Protein AF-A0A971ZMN4-F1 (afdb_monomer_lite)

pLDDT: mean 86.76, std 11.08, range [39.72, 96.75]

Sequence (128 aa):
DANMEIETKFARFAHVVRGGSPTMRDRVTAAKMGVAAVDLLLDGKTDMFMCERHGRIVGTDIMVATYADRKYKATFDPKMAEKFDPSEGDKFSPEVRAEVDGLVAERIAEIDTMLELSENISNYKIVE

Structure (mmCIF, N/CA/C/O backbone):
data_AF-A0A971ZMN4-F1
#
_entry.id   AF-A0A971ZMN4-F1
#
loop_
_atom_site.group_PDB
_atom_site.id
_atom_site.type_symbol
_atom_site.label_atom_id
_atom_site.label_alt_id
_atom_site.label_comp_id
_atom_site.label_asym_id
_atom_site.label_entity_id
_atom_site.label_seq_id
_atom_site.pdbx_PDB_ins_code
_atom_site.Cartn_x
_atom_site.Cartn_y
_atom_site.Cartn_z
_atom_site.occupancy
_atom_site.B_iso_or_equiv
_atom_site.auth_seq_id
_atom_site.auth_comp_id
_atom_site.auth_asym_id
_atom_site.auth_atom_id
_atom_site.pdbx_PDB_model_num
ATOM 1 N N . ASP A 1 1 ? 34.970 1.614 -25.237 1.00 43.41 1 ASP A N 1
ATOM 2 C CA . ASP A 1 1 ? 34.788 0.740 -26.408 1.00 43.41 1 ASP A CA 1
ATOM 3 C C . ASP A 1 1 ? 33.778 1.319 -27.375 1.00 43.41 1 ASP A C 1
ATOM 5 O O . ASP A 1 1 ? 32.646 1.588 -27.000 1.00 43.41 1 ASP A O 1
ATOM 9 N N . ALA A 1 2 ? 34.226 1.585 -28.599 1.00 53.12 2 ALA A N 1
ATOM 10 C CA . ALA A 1 2 ? 33.512 2.334 -29.634 1.00 53.12 2 ALA A CA 1
ATOM 11 C C . ALA A 1 2 ? 32.506 1.489 -30.452 1.00 53.12 2 ALA A C 1
ATOM 13 O O . ALA A 1 2 ? 32.243 1.830 -31.597 1.00 53.12 2 ALA A O 1
ATOM 14 N N . ASN A 1 3 ? 31.951 0.410 -29.880 1.00 56.09 3 ASN A N 1
ATOM 15 C CA . ASN A 1 3 ? 31.106 -0.570 -30.589 1.00 56.09 3 ASN A CA 1
ATOM 16 C C . ASN A 1 3 ? 29.804 -0.946 -29.839 1.00 56.09 3 ASN A C 1
ATOM 18 O O . ASN A 1 3 ? 29.319 -2.065 -29.972 1.00 56.09 3 ASN A O 1
ATOM 22 N N . MET A 1 4 ? 29.213 -0.054 -29.037 1.00 61.41 4 MET A N 1
ATOM 23 C CA . MET A 1 4 ? 27.832 -0.255 -28.564 1.00 61.41 4 MET A CA 1
ATOM 24 C C . MET A 1 4 ? 26.873 0.545 -29.451 1.00 61.41 4 MET A C 1
ATOM 26 O O . MET A 1 4 ? 26.673 1.738 -29.236 1.00 61.41 4 MET A O 1
ATOM 30 N N . GLU A 1 5 ? 26.285 -0.114 -30.454 1.00 72.00 5 GLU A N 1
ATOM 31 C CA . GLU A 1 5 ? 25.227 0.422 -31.332 1.00 72.00 5 GLU A CA 1
ATOM 32 C C . GLU A 1 5 ? 23.881 0.560 -30.584 1.00 72.00 5 GLU A C 1
ATOM 34 O O . GLU A 1 5 ? 22.858 0.009 -30.984 1.00 72.00 5 GLU A O 1
ATOM 39 N N . ILE A 1 6 ? 23.862 1.259 -29.446 1.00 79.25 6 ILE A N 1
ATOM 40 C CA . ILE A 1 6 ? 22.650 1.437 -28.635 1.00 79.25 6 ILE A CA 1
ATOM 41 C C . ILE A 1 6 ? 21.957 2.743 -29.047 1.00 79.25 6 ILE A C 1
ATOM 43 O O . ILE A 1 6 ? 22.401 3.837 -28.700 1.00 79.25 6 ILE A O 1
ATOM 47 N N . G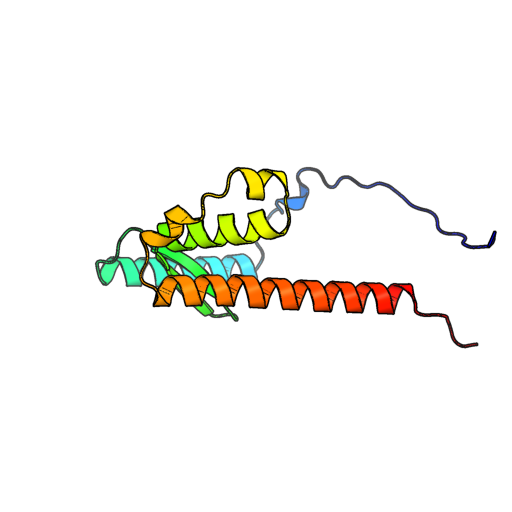LU A 1 7 ? 20.839 2.633 -29.771 1.00 83.25 7 GLU A N 1
ATOM 48 C CA . GLU A 1 7 ? 19.951 3.763 -30.077 1.00 83.25 7 GLU A CA 1
ATOM 49 C C . GLU A 1 7 ? 18.935 3.961 -28.935 1.00 83.25 7 GLU A C 1
ATOM 51 O O . GLU A 1 7 ? 18.193 3.044 -28.581 1.00 83.25 7 GLU A O 1
ATOM 56 N N . THR A 1 8 ? 18.863 5.167 -28.362 1.00 86.50 8 THR A N 1
ATOM 57 C CA . THR A 1 8 ? 17.885 5.509 -27.314 1.00 86.50 8 THR A CA 1
ATOM 58 C C . THR A 1 8 ? 16.805 6.446 -27.854 1.00 86.50 8 THR A C 1
ATOM 60 O O . THR A 1 8 ? 17.091 7.406 -28.568 1.00 86.50 8 THR A O 1
ATOM 63 N N . LYS A 1 9 ? 15.537 6.179 -27.511 1.00 89.25 9 LYS A N 1
ATOM 64 C CA . LYS A 1 9 ? 14.390 7.025 -27.884 1.00 89.25 9 LYS A CA 1
ATOM 65 C C . LYS A 1 9 ? 13.613 7.449 -26.651 1.00 89.25 9 LYS A C 1
ATOM 67 O O . LYS A 1 9 ? 13.331 6.647 -25.766 1.00 89.25 9 LYS A O 1
ATOM 72 N N . PHE A 1 10 ? 13.241 8.723 -26.617 1.00 92.94 10 PHE A N 1
ATOM 73 C CA . PHE A 1 10 ? 12.456 9.295 -25.533 1.00 92.94 10 PHE A CA 1
ATOM 74 C C . PHE A 1 10 ? 10.958 9.163 -25.813 1.00 92.94 10 PHE A C 1
ATOM 76 O O . PHE A 1 10 ? 10.478 9.583 -26.866 1.00 92.94 10 PHE A O 1
ATOM 83 N N . ALA A 1 11 ? 10.206 8.643 -24.844 1.00 92.56 11 ALA A N 1
ATOM 84 C CA . ALA A 1 11 ? 8.752 8.567 -24.898 1.00 92.56 11 ALA A CA 1
ATOM 85 C C . ALA A 1 11 ? 8.134 9.143 -23.617 1.00 92.56 11 ALA A C 1
ATOM 87 O O . ALA A 1 11 ? 8.545 8.809 -22.507 1.00 92.56 11 ALA A O 1
ATOM 88 N N . ARG A 1 12 ? 7.111 9.997 -23.767 1.00 93.81 12 ARG A N 1
ATOM 89 C CA . ARG A 1 12 ? 6.256 10.463 -22.662 1.00 93.81 12 ARG A CA 1
ATOM 90 C C . ARG A 1 12 ? 4.840 9.971 -22.875 1.00 93.81 12 ARG A C 1
ATOM 92 O O . ARG A 1 12 ? 4.153 10.432 -23.778 1.00 93.81 12 ARG A O 1
ATOM 99 N N . PHE A 1 13 ? 4.391 9.092 -21.991 1.00 91.38 13 PHE A N 1
ATOM 100 C CA . PHE A 1 13 ? 3.070 8.473 -22.077 1.00 91.38 13 PHE A CA 1
ATOM 101 C C . PHE A 1 13 ? 1.905 9.419 -21.723 1.00 91.38 13 PHE A C 1
ATOM 103 O O . PHE A 1 13 ? 0.752 9.124 -22.029 1.00 91.38 13 PHE A O 1
ATOM 110 N N . ALA A 1 14 ? 2.183 10.590 -21.140 1.00 93.62 14 ALA A N 1
ATOM 111 C CA . ALA A 1 14 ? 1.167 11.578 -20.769 1.00 93.62 14 ALA A CA 1
ATOM 112 C C . ALA A 1 14 ? 0.010 10.935 -19.970 1.00 93.62 14 ALA A C 1
ATOM 114 O O . ALA A 1 14 ? 0.258 10.243 -18.988 1.00 93.62 14 ALA A O 1
ATOM 115 N N . HIS A 1 15 ? -1.246 11.158 -20.367 1.00 94.56 15 HIS A N 1
ATOM 116 C CA . HIS A 1 15 ? -2.428 10.715 -19.621 1.00 94.56 15 HIS A CA 1
ATOM 117 C C . HIS A 1 15 ? -2.770 9.229 -19.763 1.00 94.56 15 HIS A C 1
ATOM 119 O O . HIS A 1 15 ? -3.545 8.726 -18.952 1.00 94.56 15 HIS A O 1
ATOM 125 N N . VAL A 1 16 ? -2.193 8.515 -20.737 1.00 93.81 16 VAL A N 1
ATOM 126 C CA . VAL A 1 16 ? -2.525 7.096 -20.967 1.00 93.81 16 VAL A CA 1
ATOM 127 C C . VAL A 1 16 ? -2.139 6.210 -19.774 1.00 93.81 16 VAL A C 1
ATOM 129 O O . VAL A 1 16 ? -2.740 5.162 -19.570 1.00 93.81 16 VAL A O 1
ATOM 132 N N . VAL A 1 17 ? -1.207 6.667 -18.926 1.00 93.19 17 VAL A N 1
ATOM 133 C CA . VAL A 1 17 ? -0.782 5.975 -17.694 1.00 93.19 17 VAL A CA 1
ATOM 134 C C . VAL A 1 17 ? -1.885 5.863 -16.641 1.00 93.19 17 VAL A C 1
ATOM 136 O O . VAL A 1 17 ? -1.788 5.023 -15.756 1.00 93.19 17 VAL A O 1
ATOM 139 N N . ARG A 1 18 ? -2.942 6.686 -16.727 1.00 93.00 18 ARG A N 1
ATOM 140 C CA . ARG A 1 18 ? -4.130 6.549 -15.866 1.00 93.00 18 ARG A CA 1
ATOM 141 C C . ARG A 1 18 ? -4.984 5.338 -16.250 1.00 93.00 18 ARG A C 1
ATOM 143 O O . ARG A 1 18 ? -5.858 4.947 -15.485 1.00 93.00 18 ARG A O 1
ATOM 150 N N . GLY A 1 19 ? -4.737 4.767 -17.428 1.00 91.75 19 GLY A N 1
ATOM 151 C CA . GLY A 1 19 ? -5.559 3.727 -18.019 1.00 91.75 19 GLY A CA 1
ATOM 152 C C . GLY A 1 19 ? -6.841 4.269 -18.650 1.00 91.75 19 GLY A C 1
ATOM 153 O O . GLY A 1 19 ? -7.093 5.474 -18.704 1.00 91.75 19 GLY A O 1
ATOM 154 N N . GLY A 1 20 ? -7.638 3.339 -19.171 1.00 92.81 20 GLY A N 1
ATOM 155 C CA . GLY A 1 20 ? -8.989 3.584 -19.666 1.00 92.81 20 GLY A CA 1
ATOM 156 C C . GLY A 1 20 ? -9.996 2.861 -18.780 1.00 92.81 20 GLY A C 1
ATOM 157 O O . GLY A 1 20 ? -10.284 3.285 -17.666 1.00 92.81 20 GLY A O 1
ATOM 158 N N . SER A 1 21 ? -10.525 1.738 -19.264 1.00 95.00 21 SER A N 1
ATOM 159 C CA . SER A 1 21 ? -11.370 0.875 -18.437 1.00 95.00 21 SER A CA 1
ATOM 160 C C . SER A 1 21 ? -10.534 0.071 -17.432 1.00 95.00 21 SER A C 1
ATOM 162 O O . SER A 1 21 ? -9.513 -0.494 -17.826 1.00 95.00 21 SER A O 1
ATOM 164 N N . PRO A 1 22 ? -10.978 -0.042 -16.166 1.00 95.88 22 PRO A N 1
ATOM 165 C CA . PRO A 1 22 ? -10.271 -0.816 -15.153 1.00 95.88 22 PRO A CA 1
ATOM 166 C C . PRO A 1 22 ? -10.221 -2.295 -15.533 1.00 95.88 22 PRO A C 1
ATOM 168 O O . PRO A 1 22 ? -11.204 -2.853 -16.053 1.00 95.88 22 PRO A O 1
ATOM 171 N N . THR A 1 23 ? -9.087 -2.925 -15.236 1.00 96.19 23 THR A N 1
ATOM 172 C CA . THR A 1 23 ? -8.845 -4.346 -15.493 1.00 96.19 23 THR A CA 1
ATOM 173 C C . THR A 1 23 ? -9.699 -5.229 -14.578 1.00 96.19 23 THR A C 1
ATOM 175 O O . THR A 1 23 ? -10.312 -4.761 -13.617 1.00 96.19 23 THR A O 1
ATOM 178 N N . MET A 1 24 ? -9.749 -6.540 -14.850 1.00 96.62 24 MET A N 1
ATOM 179 C CA . MET A 1 24 ? -10.417 -7.490 -13.949 1.00 96.62 24 MET A CA 1
ATOM 180 C C . MET A 1 24 ? -9.814 -7.438 -12.538 1.00 96.62 24 MET A C 1
ATOM 182 O O . MET A 1 24 ? -10.561 -7.455 -11.563 1.00 96.62 24 MET A O 1
ATOM 186 N N . ARG A 1 25 ? -8.481 -7.332 -12.428 1.00 94.44 25 ARG A N 1
ATOM 187 C CA . ARG A 1 25 ? -7.787 -7.247 -11.137 1.00 94.44 25 ARG A CA 1
ATOM 188 C C . ARG A 1 25 ? -8.254 -6.025 -10.355 1.00 94.44 25 ARG A C 1
ATOM 190 O O . ARG A 1 25 ? -8.679 -6.187 -9.219 1.00 94.44 25 ARG A O 1
ATOM 197 N N . ASP A 1 26 ? -8.271 -4.853 -10.987 1.00 94.75 26 ASP A N 1
ATOM 198 C CA . ASP A 1 26 ? -8.697 -3.607 -10.335 1.00 94.75 26 ASP A CA 1
ATOM 199 C C . ASP A 1 26 ? -10.125 -3.726 -9.794 1.00 94.75 26 ASP A C 1
ATOM 201 O O . ASP A 1 26 ? -10.401 -3.360 -8.655 1.00 94.75 26 ASP A O 1
ATOM 205 N N . ARG A 1 27 ? -11.033 -4.312 -10.586 1.00 96.75 27 ARG A N 1
ATOM 206 C CA . ARG A 1 27 ? -12.434 -4.520 -10.187 1.00 96.75 27 ARG A CA 1
ATOM 207 C C . ARG A 1 27 ? -12.563 -5.477 -9.004 1.00 96.75 27 ARG A C 1
ATOM 209 O O . ARG A 1 27 ? -13.299 -5.188 -8.064 1.00 96.75 27 ARG A O 1
ATOM 216 N N . VAL A 1 28 ? -11.869 -6.614 -9.052 1.00 95.69 28 VAL A N 1
ATOM 217 C CA . VAL A 1 28 ? -11.923 -7.631 -7.991 1.00 95.69 28 VAL A CA 1
ATOM 218 C C . VAL A 1 28 ? -11.307 -7.097 -6.701 1.00 95.69 28 VAL A C 1
ATOM 220 O O . VAL A 1 28 ? -11.902 -7.261 -5.637 1.00 95.69 28 VAL A O 1
ATOM 223 N N . THR A 1 29 ? -10.151 -6.439 -6.778 1.00 95.12 29 THR A N 1
ATOM 224 C CA . THR A 1 29 ? -9.491 -5.846 -5.611 1.00 95.12 29 THR A CA 1
ATOM 225 C C . THR A 1 29 ? -10.345 -4.733 -5.010 1.00 95.12 29 THR A C 1
ATOM 227 O O . THR A 1 29 ? -10.574 -4.749 -3.804 1.00 95.12 29 THR A O 1
ATOM 230 N N . ALA A 1 30 ? -10.918 -3.842 -5.827 1.00 96.06 30 ALA A N 1
ATOM 231 C CA . ALA A 1 30 ? -11.810 -2.787 -5.343 1.00 96.06 30 ALA A CA 1
ATOM 232 C C . ALA A 1 30 ? -13.043 -3.351 -4.618 1.00 96.06 30 ALA A C 1
ATOM 234 O O . ALA A 1 30 ? -13.392 -2.876 -3.539 1.00 96.06 30 ALA A O 1
ATOM 235 N N . ALA A 1 31 ? -13.670 -4.399 -5.163 1.00 96.44 31 ALA A N 1
ATOM 236 C CA . ALA A 1 31 ? -14.800 -5.058 -4.512 1.00 96.44 31 ALA A CA 1
ATOM 237 C C . ALA A 1 31 ? -14.403 -5.680 -3.162 1.00 96.44 31 ALA A C 1
ATOM 239 O O . ALA A 1 31 ? -15.096 -5.478 -2.168 1.00 96.44 31 ALA A O 1
ATOM 240 N N . LYS A 1 32 ? -13.264 -6.385 -3.100 1.00 96.25 32 LYS A N 1
ATOM 241 C CA . LYS A 1 32 ? -12.748 -6.973 -1.852 1.00 96.25 32 LYS A CA 1
ATOM 242 C C . LYS A 1 32 ? -12.416 -5.912 -0.800 1.00 96.25 32 LYS A C 1
ATOM 244 O O . LYS A 1 32 ? -12.760 -6.092 0.363 1.00 96.25 32 LYS A O 1
ATOM 249 N N . MET A 1 33 ? -11.774 -4.813 -1.202 1.00 96.75 33 MET A N 1
ATOM 250 C CA . MET A 1 33 ? -11.476 -3.687 -0.311 1.00 96.75 33 MET A CA 1
ATOM 251 C C . MET A 1 33 ? -12.755 -3.030 0.211 1.00 96.75 33 MET A C 1
ATOM 253 O O . MET A 1 33 ? -12.824 -2.711 1.392 1.00 96.75 33 MET A O 1
ATOM 257 N N . GLY A 1 34 ? -13.777 -2.883 -0.639 1.00 96.12 34 GLY A N 1
ATOM 258 C CA . GLY A 1 34 ? -15.078 -2.343 -0.244 1.00 96.12 34 GLY A CA 1
ATOM 259 C C . GLY A 1 34 ? -15.793 -3.209 0.792 1.00 96.12 34 GLY A C 1
ATOM 260 O O . GLY A 1 34 ? -16.263 -2.680 1.794 1.00 96.12 34 GLY A O 1
ATOM 261 N N . VAL A 1 35 ? -15.827 -4.532 0.592 1.00 96.31 35 VAL A N 1
ATOM 262 C CA . VAL A 1 35 ? -16.412 -5.471 1.569 1.00 96.31 35 VAL A CA 1
ATOM 263 C C . VAL A 1 35 ? -15.678 -5.382 2.907 1.00 96.31 35 VAL A C 1
ATOM 265 O O . VAL A 1 35 ? -16.308 -5.128 3.926 1.00 96.31 35 VAL A O 1
ATOM 268 N N . ALA A 1 36 ? -14.346 -5.478 2.893 1.00 95.56 36 ALA A N 1
ATOM 269 C CA . ALA A 1 36 ? -13.549 -5.413 4.115 1.00 95.56 36 ALA A CA 1
ATOM 270 C C . ALA A 1 36 ? -13.700 -4.071 4.858 1.00 95.56 36 ALA A C 1
ATOM 272 O O . ALA A 1 36 ? -13.692 -4.041 6.085 1.00 95.56 36 ALA A O 1
ATOM 273 N N . ALA A 1 37 ? -13.866 -2.959 4.136 1.00 95.94 37 ALA A N 1
ATOM 274 C CA . ALA A 1 37 ? -14.130 -1.661 4.750 1.00 95.94 37 ALA A CA 1
ATOM 275 C C . ALA A 1 37 ? -15.498 -1.620 5.450 1.00 95.94 37 ALA A C 1
ATOM 277 O O . ALA A 1 37 ? -15.602 -1.094 6.555 1.00 95.94 37 ALA A O 1
ATOM 278 N N . VAL A 1 38 ? -16.539 -2.190 4.832 1.00 96.19 38 VAL A N 1
ATOM 279 C CA . VAL A 1 38 ? -17.874 -2.279 5.445 1.00 96.19 38 VAL A CA 1
ATOM 280 C C . VAL A 1 38 ? -17.845 -3.167 6.686 1.00 96.19 38 VAL A C 1
ATOM 282 O O . VAL A 1 38 ? -18.412 -2.777 7.702 1.00 96.19 38 VAL A O 1
ATOM 285 N N . ASP A 1 39 ? -17.146 -4.302 6.641 1.00 95.50 39 ASP A N 1
ATOM 286 C CA . ASP A 1 39 ? -16.994 -5.187 7.802 1.00 95.50 39 ASP A CA 1
ATOM 287 C C . ASP A 1 39 ? -16.346 -4.447 8.988 1.00 95.50 39 ASP A C 1
ATOM 289 O O . ASP A 1 39 ? -16.854 -4.495 10.106 1.00 95.50 39 ASP A O 1
ATOM 293 N N . LEU A 1 40 ? -15.286 -3.666 8.744 1.00 95.06 40 LEU A N 1
ATOM 294 C CA . LEU A 1 40 ? -14.640 -2.856 9.788 1.00 95.06 40 LEU A CA 1
ATOM 295 C C . LEU A 1 40 ? -15.559 -1.760 10.348 1.00 95.06 40 LEU A C 1
ATOM 297 O O . LEU A 1 40 ? -15.519 -1.485 11.548 1.00 95.06 40 LEU A O 1
ATOM 301 N N . LEU A 1 41 ? -16.393 -1.151 9.502 1.00 95.06 41 LEU A N 1
ATOM 302 C CA . LEU A 1 41 ? -17.383 -0.167 9.945 1.00 95.06 41 LEU A CA 1
ATOM 303 C C . LEU A 1 41 ? -18.468 -0.809 10.819 1.00 95.06 41 LEU A C 1
ATOM 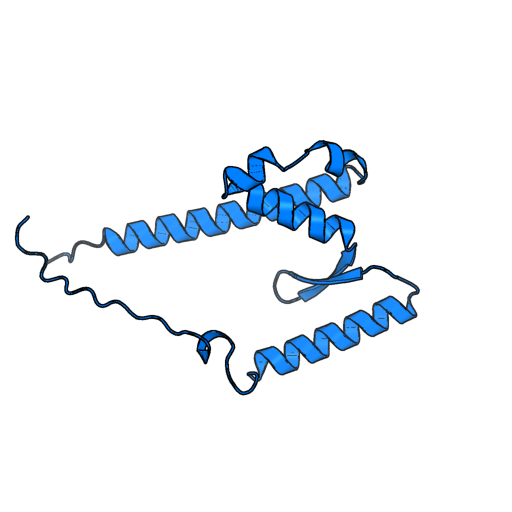305 O O . LEU A 1 41 ? -18.885 -0.205 11.806 1.00 95.06 41 LEU A O 1
ATOM 309 N N . LEU A 1 42 ? -18.910 -2.027 10.488 1.00 96.25 42 LEU A N 1
ATOM 310 C CA . LEU A 1 42 ? -19.868 -2.790 11.297 1.00 96.25 42 LEU A CA 1
ATOM 311 C C . LEU A 1 42 ? -19.280 -3.196 12.654 1.00 96.25 42 LEU A C 1
ATOM 313 O O . LEU A 1 42 ? -19.993 -3.169 13.655 1.00 96.25 42 LEU A O 1
ATOM 317 N N . ASP A 1 43 ? -17.977 -3.476 12.703 1.00 95.25 43 ASP A N 1
ATOM 318 C CA . ASP A 1 43 ? -17.220 -3.695 13.942 1.00 95.25 43 ASP A CA 1
ATOM 319 C C . ASP A 1 43 ? -17.024 -2.407 14.774 1.00 95.25 43 ASP A C 1
ATOM 321 O O . ASP A 1 43 ? -16.428 -2.445 15.853 1.00 95.25 43 ASP A O 1
ATOM 325 N N . GLY A 1 44 ? -17.497 -1.254 14.288 1.00 95.06 44 GLY A N 1
ATOM 326 C CA . GLY A 1 44 ? -17.391 0.039 14.965 1.00 95.06 44 GLY A CA 1
ATOM 327 C C . GLY A 1 44 ? -16.013 0.695 14.864 1.00 95.06 44 GLY A C 1
ATOM 328 O O . GLY A 1 44 ? -15.738 1.645 15.596 1.00 95.06 44 GLY A O 1
ATOM 329 N N . LYS A 1 45 ? -15.137 0.209 13.977 1.00 93.56 45 LYS A N 1
ATOM 330 C CA . LYS A 1 45 ? -13.812 0.798 13.754 1.00 93.56 45 LYS A CA 1
ATOM 331 C C . LYS A 1 45 ? -13.922 1.963 12.774 1.00 93.56 45 LYS A C 1
ATOM 333 O O . LYS A 1 45 ? -14.444 1.811 11.670 1.00 93.56 45 LYS A O 1
ATOM 338 N N . THR A 1 46 ? -13.399 3.119 13.164 1.00 91.19 46 THR A N 1
ATOM 339 C CA . THR A 1 46 ? -13.295 4.319 12.319 1.00 91.19 46 THR A CA 1
ATOM 340 C C . THR A 1 46 ? -11.835 4.611 11.987 1.00 91.19 46 THR A C 1
ATOM 342 O O . THR A 1 46 ? -10.938 3.986 12.544 1.00 91.19 46 THR A O 1
ATOM 345 N N . ASP A 1 47 ? -11.597 5.527 11.044 1.00 92.75 47 ASP A N 1
ATOM 346 C CA . ASP A 1 47 ? -10.249 6.015 10.697 1.00 92.75 47 ASP A CA 1
ATOM 347 C C . ASP A 1 47 ? -9.284 4.923 10.194 1.00 92.75 47 ASP A C 1
ATOM 349 O O . ASP A 1 47 ? -8.062 5.001 10.338 1.00 92.75 47 ASP A O 1
ATOM 353 N N . MET A 1 48 ? -9.852 3.907 9.539 1.00 93.75 48 MET A N 1
ATOM 354 C CA . MET A 1 48 ? -9.119 2.779 8.973 1.00 93.75 48 MET A CA 1
ATOM 355 C C . MET A 1 48 ? -8.711 3.039 7.516 1.00 93.75 48 MET A C 1
ATOM 357 O O . MET A 1 48 ? -9.524 3.407 6.668 1.00 93.75 48 MET A O 1
ATOM 361 N N . PHE A 1 49 ? -7.446 2.776 7.207 1.00 94.19 49 PHE A N 1
ATOM 362 C CA . PHE A 1 49 ? -6.869 2.733 5.872 1.00 94.19 49 PHE A CA 1
ATOM 363 C C . PHE A 1 49 ? -6.806 1.287 5.362 1.00 94.19 49 PHE A C 1
ATOM 365 O O . PHE A 1 49 ? -6.237 0.408 6.011 1.00 94.19 49 PHE A O 1
ATOM 372 N N . MET A 1 50 ? -7.377 1.035 4.182 1.00 95.38 50 MET A N 1
ATOM 373 C CA . MET A 1 50 ? -7.358 -0.287 3.552 1.00 95.38 50 MET A CA 1
ATOM 374 C C . MET A 1 50 ? -6.114 -0.463 2.683 1.00 95.38 50 MET A C 1
ATOM 376 O O . MET A 1 50 ? -5.849 0.337 1.789 1.00 95.38 50 MET A O 1
ATOM 380 N N . CYS A 1 51 ? -5.398 -1.562 2.890 1.00 93.25 51 CYS A N 1
ATOM 381 C CA . CYS A 1 51 ? -4.171 -1.899 2.174 1.00 93.25 51 CYS A CA 1
ATOM 382 C C . CYS A 1 51 ? -4.155 -3.376 1.764 1.00 93.25 51 CYS A C 1
ATOM 384 O O . CYS A 1 51 ? -4.892 -4.198 2.304 1.00 93.25 51 CYS A O 1
ATOM 386 N N . GLU A 1 52 ? -3.299 -3.718 0.804 1.00 92.69 52 GLU A N 1
ATOM 387 C CA . GLU A 1 52 ? -3.014 -5.101 0.418 1.00 92.69 52 GLU A CA 1
ATOM 388 C C . GLU A 1 52 ? -1.597 -5.470 0.878 1.00 92.69 52 GLU A C 1
ATOM 390 O O . GLU A 1 52 ? -0.635 -4.792 0.524 1.00 92.69 52 GLU A O 1
ATOM 395 N N . ARG A 1 53 ? -1.460 -6.535 1.676 1.00 90.12 53 ARG A N 1
ATOM 396 C CA . ARG A 1 53 ? -0.173 -7.076 2.147 1.00 90.12 53 ARG A CA 1
ATOM 397 C C . ARG A 1 53 ? -0.106 -8.568 1.844 1.00 90.12 53 ARG A C 1
ATOM 399 O O . ARG A 1 53 ? -0.964 -9.330 2.290 1.00 90.12 53 ARG A O 1
ATOM 406 N N . HIS A 1 54 ? 0.893 -8.988 1.069 1.00 89.81 54 HIS A N 1
ATOM 407 C CA . HIS A 1 54 ? 1.062 -10.376 0.606 1.00 89.81 54 HIS A CA 1
ATOM 408 C C . HIS A 1 54 ? -0.226 -10.985 0.014 1.00 89.81 54 HIS A C 1
ATOM 410 O O . HIS A 1 54 ? -0.627 -12.094 0.369 1.00 89.81 54 HIS A O 1
ATOM 416 N N . GLY A 1 55 ? -0.932 -10.230 -0.836 1.00 89.75 55 GLY A N 1
ATOM 417 C CA . GLY A 1 55 ? -2.175 -10.681 -1.475 1.00 89.75 55 GLY A CA 1
ATOM 418 C C . GLY A 1 55 ? -3.412 -10.697 -0.568 1.00 89.75 55 GLY A C 1
ATOM 419 O O . GLY A 1 55 ? -4.469 -11.181 -0.979 1.00 89.75 55 GLY A O 1
ATOM 420 N N . ARG A 1 56 ? -3.306 -10.196 0.670 1.00 93.00 56 ARG A N 1
ATOM 421 C CA . ARG A 1 56 ? -4.415 -10.112 1.629 1.00 93.00 56 ARG A CA 1
ATOM 422 C C . ARG A 1 56 ? -4.810 -8.665 1.871 1.00 93.00 56 ARG A C 1
ATOM 424 O O . ARG A 1 56 ? -3.953 -7.816 2.092 1.00 93.00 56 ARG A O 1
ATOM 431 N N . ILE A 1 57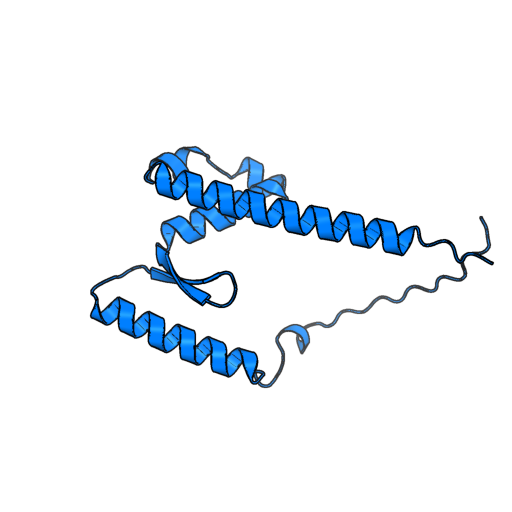 ? -6.115 -8.407 1.871 1.00 94.75 57 ILE A N 1
ATOM 432 C CA . ILE A 1 57 ? -6.665 -7.102 2.232 1.00 94.75 57 ILE A CA 1
ATOM 433 C C . ILE A 1 57 ? -6.641 -6.965 3.753 1.00 94.75 57 ILE A C 1
ATOM 435 O O . ILE A 1 57 ? -7.147 -7.832 4.462 1.00 94.75 57 ILE A O 1
ATOM 439 N N . VAL A 1 58 ? -6.043 -5.884 4.240 1.00 93.25 58 VAL A N 1
ATOM 440 C CA . VAL A 1 58 ? -5.866 -5.582 5.661 1.00 93.25 58 VAL A CA 1
ATOM 441 C C . VAL A 1 58 ? -6.246 -4.129 5.932 1.00 93.25 58 VAL A C 1
ATOM 443 O O . VAL A 1 58 ? -5.941 -3.243 5.133 1.00 93.25 58 VAL A O 1
ATOM 446 N N . GLY A 1 59 ? -6.920 -3.885 7.052 1.00 93.31 59 GLY A N 1
ATOM 447 C CA . GLY A 1 59 ? -7.175 -2.537 7.556 1.00 93.31 59 GLY A CA 1
ATOM 448 C C . GLY A 1 59 ? -6.118 -2.150 8.584 1.00 93.31 59 GLY A C 1
ATOM 449 O O . GLY A 1 59 ? -5.845 -2.930 9.493 1.00 93.31 59 GLY A O 1
ATOM 450 N N . THR A 1 60 ? -5.546 -0.959 8.453 1.00 92.56 60 THR A N 1
ATOM 451 C CA . THR A 1 60 ? -4.637 -0.357 9.439 1.00 92.56 60 THR A CA 1
ATOM 452 C C . THR A 1 60 ? -5.141 1.021 9.848 1.00 92.56 60 THR A C 1
ATOM 454 O O . THR A 1 60 ? -5.961 1.602 9.148 1.00 92.56 60 THR A O 1
ATOM 457 N N . ASP A 1 61 ? -4.668 1.557 10.964 1.00 92.88 61 ASP A N 1
ATOM 458 C CA . ASP A 1 61 ? -4.983 2.929 11.361 1.00 92.88 61 ASP A CA 1
ATOM 459 C C . ASP A 1 61 ? -4.358 3.934 10.371 1.00 92.88 61 ASP A C 1
ATOM 461 O O . ASP A 1 61 ? -3.204 3.792 9.946 1.00 92.88 61 ASP A O 1
ATOM 465 N N . ILE A 1 62 ? -5.121 4.958 9.978 1.00 93.12 62 ILE A N 1
ATOM 466 C CA . ILE A 1 62 ? -4.682 5.957 8.995 1.00 93.12 62 ILE A CA 1
ATOM 467 C C . ILE A 1 62 ? -3.420 6.720 9.426 1.00 93.12 62 ILE A C 1
ATOM 469 O O . ILE A 1 62 ? -2.581 7.062 8.584 1.00 93.12 62 ILE A O 1
ATOM 473 N N . MET A 1 63 ? -3.239 6.964 10.724 1.00 91.75 63 MET A N 1
ATOM 474 C CA . MET A 1 63 ? -2.068 7.654 11.261 1.00 91.75 63 MET A CA 1
ATOM 475 C C . MET A 1 63 ? -0.828 6.772 11.149 1.00 91.75 63 MET A C 1
ATOM 477 O O . MET A 1 63 ? 0.240 7.263 10.773 1.00 91.75 63 MET A O 1
ATOM 481 N N . VAL A 1 64 ? -0.979 5.467 11.394 1.00 90.94 64 VAL A N 1
ATOM 482 C CA . VAL A 1 64 ? 0.093 4.476 11.221 1.00 90.94 64 VAL A CA 1
ATOM 483 C C . VAL A 1 64 ? 0.496 4.372 9.750 1.00 90.94 64 VAL A C 1
ATOM 485 O O . VAL A 1 64 ? 1.683 4.456 9.436 1.00 90.94 64 VAL A O 1
ATOM 488 N N . ALA A 1 65 ? -0.475 4.273 8.835 1.00 92.00 65 ALA A N 1
ATOM 489 C CA . ALA A 1 65 ? -0.210 4.235 7.393 1.00 92.00 65 ALA A CA 1
ATOM 490 C C . ALA A 1 65 ? 0.547 5.482 6.912 1.00 92.00 65 ALA A C 1
ATOM 492 O O . ALA A 1 65 ? 1.518 5.388 6.159 1.00 92.00 65 ALA A O 1
ATOM 493 N N . THR A 1 66 ? 0.132 6.656 7.387 1.00 91.19 66 THR A N 1
ATOM 494 C CA . THR A 1 66 ? 0.756 7.932 7.025 1.00 91.19 66 THR A CA 1
ATOM 495 C C . THR A 1 66 ? 2.184 8.036 7.566 1.00 91.19 66 THR A C 1
ATOM 497 O O . THR A 1 66 ? 3.081 8.523 6.876 1.00 91.19 66 THR A O 1
ATOM 500 N N . TYR A 1 67 ? 2.422 7.571 8.795 1.00 90.75 67 TYR A N 1
ATOM 501 C CA . TYR A 1 67 ? 3.763 7.521 9.375 1.00 90.75 67 TYR A CA 1
ATOM 502 C C . TYR A 1 67 ? 4.687 6.573 8.596 1.00 90.75 67 TYR A C 1
ATOM 504 O O . TYR A 1 67 ? 5.809 6.958 8.260 1.00 90.75 67 TYR A O 1
ATOM 512 N N . ALA A 1 68 ? 4.198 5.382 8.238 1.00 90.12 68 ALA A N 1
ATOM 513 C CA . ALA A 1 68 ? 4.944 4.409 7.444 1.00 90.12 68 ALA A CA 1
ATOM 514 C C . ALA A 1 68 ? 5.337 4.956 6.060 1.00 90.12 68 ALA A C 1
ATOM 516 O O . ALA A 1 68 ? 6.495 4.836 5.662 1.00 90.12 68 ALA A O 1
ATOM 517 N N . ASP A 1 69 ? 4.412 5.620 5.356 1.00 90.38 69 ASP A N 1
ATOM 518 C CA . ASP A 1 69 ? 4.677 6.248 4.052 1.00 90.38 69 ASP A CA 1
ATOM 519 C C . ASP A 1 69 ? 5.765 7.330 4.138 1.00 90.38 69 ASP A C 1
ATOM 521 O O . ASP A 1 69 ? 6.688 7.361 3.319 1.00 90.38 69 ASP A O 1
ATOM 525 N N . ARG A 1 70 ? 5.706 8.193 5.162 1.00 89.50 70 ARG A N 1
ATOM 526 C CA . ARG A 1 70 ? 6.731 9.224 5.379 1.00 89.50 70 ARG A CA 1
ATOM 527 C C . ARG A 1 70 ? 8.092 8.622 5.706 1.00 89.50 70 ARG A C 1
ATOM 529 O O . ARG A 1 70 ? 9.087 9.060 5.130 1.00 89.50 70 ARG A O 1
ATOM 536 N N . LYS A 1 71 ? 8.135 7.617 6.586 1.00 89.06 71 LYS A N 1
ATOM 537 C CA . LYS A 1 71 ? 9.377 6.927 6.951 1.00 89.06 71 LYS A CA 1
ATOM 538 C C . LYS A 1 71 ? 10.019 6.262 5.734 1.00 89.06 71 LYS A C 1
ATOM 540 O O . LYS A 1 71 ? 11.209 6.445 5.509 1.00 89.06 71 LYS A O 1
ATOM 545 N N . TYR A 1 72 ? 9.223 5.564 4.923 1.00 89.44 72 TYR A N 1
ATOM 546 C CA . TYR A 1 72 ? 9.679 4.949 3.678 1.00 89.44 72 TYR A CA 1
ATOM 547 C C . TYR A 1 72 ? 10.252 5.989 2.703 1.00 89.44 72 TYR A C 1
ATOM 549 O O . TYR A 1 72 ? 11.357 5.830 2.195 1.00 89.44 72 TYR A O 1
ATOM 557 N N . LYS A 1 73 ? 9.542 7.100 2.461 1.00 88.81 73 LYS A N 1
ATOM 558 C CA . LYS A 1 73 ? 10.008 8.159 1.546 1.00 88.81 73 LYS A CA 1
ATOM 559 C C . LYS A 1 73 ? 11.279 8.848 2.032 1.00 88.81 73 LYS A C 1
ATOM 561 O O . LYS A 1 73 ? 12.137 9.167 1.212 1.00 88.81 73 LYS A O 1
ATOM 566 N N . ALA A 1 74 ? 11.412 9.055 3.340 1.00 87.44 74 ALA A N 1
ATOM 567 C CA . ALA A 1 74 ? 12.611 9.622 3.947 1.00 87.44 74 ALA A CA 1
ATOM 568 C C . ALA A 1 74 ? 13.860 8.750 3.730 1.00 87.44 74 ALA A C 1
ATOM 570 O O . ALA A 1 74 ? 14.966 9.279 3.726 1.00 87.44 74 ALA A O 1
ATOM 571 N N . THR A 1 75 ? 13.706 7.440 3.504 1.00 84.88 75 THR A N 1
ATOM 572 C CA . THR A 1 75 ? 14.830 6.552 3.173 1.00 84.88 75 THR A CA 1
ATOM 573 C C . THR A 1 75 ? 15.450 6.869 1.808 1.00 84.88 75 THR A C 1
ATOM 575 O O . THR A 1 75 ? 16.662 6.752 1.655 1.00 84.88 75 THR A O 1
ATOM 578 N N . PHE A 1 76 ? 14.648 7.286 0.821 1.00 83.31 76 PHE A N 1
ATOM 579 C CA . PHE A 1 76 ? 15.108 7.449 -0.568 1.00 83.31 76 PHE A CA 1
ATOM 580 C C . PHE A 1 76 ? 15.250 8.908 -1.012 1.00 83.31 76 PHE A C 1
ATOM 582 O O . PHE A 1 76 ? 16.089 9.200 -1.863 1.00 83.31 76 PHE A O 1
ATOM 589 N N . ASP A 1 77 ? 14.435 9.824 -0.479 1.00 85.00 77 ASP A N 1
ATOM 590 C CA . ASP A 1 77 ? 14.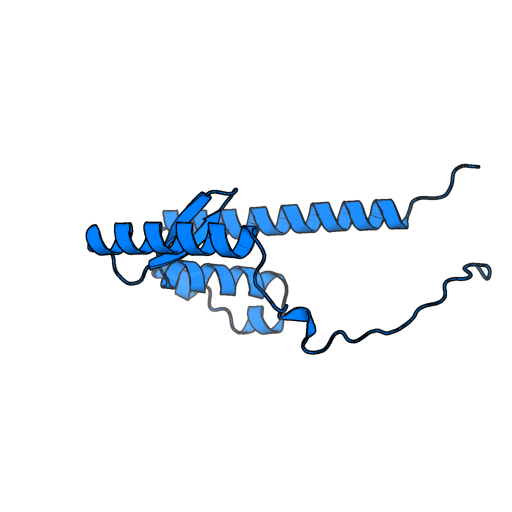469 11.243 -0.845 1.00 85.00 77 ASP A CA 1
ATOM 591 C C . ASP A 1 77 ? 15.113 12.086 0.274 1.00 85.00 77 ASP A C 1
ATOM 593 O O . ASP A 1 77 ? 14.502 12.272 1.336 1.00 85.00 77 ASP A O 1
ATOM 597 N N . PRO A 1 78 ? 16.300 12.678 0.033 1.00 83.94 78 PRO A N 1
ATOM 598 C CA . PRO A 1 78 ? 16.971 13.549 0.997 1.00 83.94 78 PRO A CA 1
ATOM 599 C C . PRO A 1 78 ? 16.105 14.721 1.480 1.00 83.94 78 PRO A C 1
ATOM 601 O O . PRO A 1 78 ? 16.208 15.136 2.632 1.00 83.94 78 PRO A O 1
ATOM 604 N N . LYS A 1 79 ? 15.212 15.246 0.630 1.00 84.25 79 LYS A N 1
ATOM 605 C CA . LYS A 1 79 ? 14.322 16.366 0.987 1.00 84.25 79 LYS A CA 1
ATOM 606 C C . LYS A 1 79 ? 13.211 15.944 1.940 1.00 84.25 79 LYS A C 1
ATOM 608 O O . LYS A 1 79 ? 12.672 16.781 2.663 1.00 84.25 79 LYS A O 1
ATOM 613 N N . MET A 1 80 ? 12.821 14.672 1.897 1.00 80.62 80 MET A N 1
ATOM 614 C CA . MET A 1 80 ? 11.837 14.116 2.822 1.00 80.62 80 MET A CA 1
ATOM 615 C C . MET A 1 80 ? 12.487 13.729 4.145 1.00 80.62 80 MET A C 1
ATOM 617 O O . MET A 1 80 ? 11.855 13.915 5.179 1.00 80.62 80 MET A O 1
ATOM 621 N N . ALA A 1 81 ? 13.748 13.290 4.129 1.00 80.62 81 ALA A N 1
ATOM 622 C CA . ALA A 1 81 ? 14.517 13.020 5.342 1.00 80.62 81 ALA A CA 1
ATOM 623 C C . ALA A 1 81 ? 14.653 14.259 6.243 1.00 80.62 81 ALA A C 1
ATOM 625 O O . ALA A 1 81 ? 14.474 14.157 7.450 1.00 80.62 81 ALA A O 1
ATOM 626 N N . GLU A 1 82 ? 14.886 15.440 5.664 1.00 81.12 82 GLU A N 1
ATOM 627 C CA . GLU A 1 82 ? 14.996 16.701 6.416 1.00 81.12 82 GLU A CA 1
ATOM 628 C C . GLU A 1 82 ? 13.679 17.119 7.095 1.00 81.12 82 GLU A C 1
ATOM 630 O O . GLU A 1 82 ? 13.679 17.757 8.144 1.00 81.12 82 GLU A O 1
ATOM 635 N N . LYS A 1 83 ? 12.540 16.754 6.498 1.00 80.88 83 LYS A N 1
ATOM 636 C CA . LYS A 1 83 ? 11.199 17.083 7.009 1.00 80.88 83 LYS A CA 1
ATOM 637 C C . LYS A 1 83 ? 10.616 16.000 7.907 1.00 80.88 83 LYS A C 1
ATOM 639 O O . LYS A 1 83 ? 9.548 16.205 8.481 1.00 80.88 83 LYS A O 1
ATOM 644 N N . PHE A 1 84 ? 11.255 14.839 7.963 1.00 82.12 84 PHE A N 1
ATOM 645 C CA . PHE A 1 84 ? 10.784 13.728 8.763 1.00 82.12 84 PHE A CA 1
ATOM 646 C C . PHE A 1 84 ? 11.181 13.961 10.215 1.00 82.12 84 PHE A C 1
ATOM 648 O O . PHE A 1 84 ? 12.363 13.983 10.544 1.00 82.12 84 PHE A O 1
ATOM 655 N N . ASP A 1 85 ? 10.183 14.120 11.077 1.00 78.44 85 ASP A N 1
ATOM 656 C CA . ASP A 1 85 ? 10.379 14.198 12.517 1.00 78.44 85 ASP A CA 1
ATOM 657 C C . ASP A 1 85 ? 10.191 12.797 13.134 1.00 78.44 85 ASP A C 1
ATOM 659 O O . ASP A 1 85 ? 9.067 12.278 13.159 1.00 78.44 85 ASP A O 1
ATOM 663 N N . PRO A 1 86 ? 11.262 12.157 13.644 1.00 76.00 86 PRO A N 1
ATOM 664 C CA . PRO A 1 86 ? 11.165 10.840 14.265 1.00 76.00 86 PRO A CA 1
ATOM 665 C C . PRO A 1 86 ? 10.273 10.812 15.513 1.00 76.00 86 PRO A C 1
ATOM 667 O O . PRO A 1 86 ? 9.747 9.745 15.839 1.00 76.00 86 PRO A O 1
ATOM 670 N N . SER A 1 87 ? 10.066 11.956 16.181 1.00 78.94 87 SER A N 1
ATOM 671 C CA . SER A 1 87 ? 9.235 12.061 17.389 1.00 78.94 87 SER A CA 1
ATOM 672 C C . SER A 1 87 ? 7.744 11.840 17.114 1.00 78.94 87 SER A C 1
ATOM 674 O O . SER A 1 87 ? 6.983 11.477 18.012 1.00 78.94 87 SER A O 1
ATOM 676 N N . GLU A 1 88 ? 7.300 11.947 15.854 1.00 75.31 88 GLU A N 1
ATOM 677 C CA . GLU A 1 88 ? 5.936 11.564 15.473 1.00 75.31 88 GLU A CA 1
ATOM 678 C C . GLU A 1 88 ? 5.647 10.084 15.756 1.00 75.31 88 GLU A C 1
ATOM 680 O O . GLU A 1 88 ? 4.497 9.724 16.012 1.00 75.31 88 GLU A O 1
ATOM 685 N N . GLY A 1 89 ? 6.689 9.245 15.752 1.00 72.38 89 GLY A N 1
ATOM 686 C CA . GLY A 1 89 ? 6.601 7.825 16.069 1.00 72.38 89 GLY A CA 1
ATOM 687 C C . GLY A 1 89 ? 6.333 7.538 17.547 1.00 72.38 89 GLY A C 1
ATOM 688 O O . GLY A 1 89 ? 5.822 6.468 17.870 1.00 72.38 89 GLY A O 1
ATOM 689 N N . ASP A 1 90 ? 6.615 8.482 18.449 1.00 78.75 90 ASP A N 1
ATOM 690 C CA . ASP A 1 90 ? 6.440 8.299 19.898 1.00 78.75 90 ASP A CA 1
ATOM 691 C C . ASP A 1 90 ? 4.964 8.260 20.321 1.00 78.75 90 ASP A C 1
ATOM 693 O O . ASP A 1 90 ? 4.638 7.840 21.429 1.00 78.75 90 ASP A O 1
ATOM 697 N N . LYS A 1 91 ? 4.057 8.645 19.416 1.00 79.62 91 LYS A N 1
ATOM 698 C CA . LYS A 1 91 ? 2.603 8.547 19.600 1.00 79.62 91 LYS A CA 1
ATOM 699 C C . LYS A 1 91 ? 2.085 7.111 19.484 1.00 79.62 91 LYS A C 1
ATOM 701 O O . LYS A 1 91 ? 0.946 6.853 19.865 1.00 79.62 91 LYS A O 1
ATOM 706 N N . PHE A 1 92 ? 2.888 6.190 18.951 1.00 84.00 92 PHE A N 1
ATOM 707 C CA . PHE A 1 92 ? 2.494 4.804 18.718 1.00 84.00 92 PHE A CA 1
ATOM 708 C C . PHE A 1 92 ? 3.133 3.849 19.729 1.00 84.00 92 PHE A C 1
ATOM 710 O O . PHE A 1 92 ? 4.235 4.079 20.228 1.00 84.00 92 PHE A O 1
ATOM 717 N N . SER A 1 93 ? 2.445 2.732 19.988 1.00 85.38 93 SER A N 1
ATOM 718 C CA . SER A 1 93 ? 2.995 1.619 20.771 1.00 85.38 93 SER A CA 1
ATOM 719 C C . SER A 1 93 ? 4.331 1.140 20.173 1.00 85.38 93 SER A C 1
ATOM 721 O O . SER A 1 93 ? 4.471 1.126 18.943 1.00 85.38 93 SER A O 1
ATOM 723 N N . PRO A 1 94 ? 5.298 0.691 20.999 1.00 86.50 94 PRO A N 1
ATOM 724 C CA . PRO A 1 94 ? 6.543 0.089 20.519 1.00 86.50 94 PRO A CA 1
ATOM 725 C C . PRO A 1 94 ? 6.331 -1.041 19.502 1.00 86.50 94 PRO A C 1
ATOM 727 O O . PRO A 1 94 ? 7.129 -1.189 18.581 1.00 86.50 94 PRO A O 1
ATOM 730 N N . GLU A 1 95 ? 5.238 -1.797 19.627 1.00 86.81 95 GLU A N 1
ATOM 731 C CA . GLU A 1 95 ? 4.888 -2.887 18.708 1.00 86.81 95 GLU A CA 1
ATOM 732 C C . GLU A 1 95 ? 4.575 -2.378 17.296 1.00 86.81 95 GLU A C 1
ATOM 734 O O . GLU A 1 95 ? 5.097 -2.898 16.314 1.00 86.81 95 GLU A O 1
ATOM 739 N N . VAL A 1 96 ? 3.785 -1.306 17.192 1.00 86.56 96 VAL A N 1
ATOM 740 C CA . VAL A 1 96 ? 3.407 -0.686 15.911 1.00 86.56 96 VAL A CA 1
ATOM 741 C C . VAL A 1 96 ? 4.624 -0.054 15.241 1.00 86.56 96 VAL A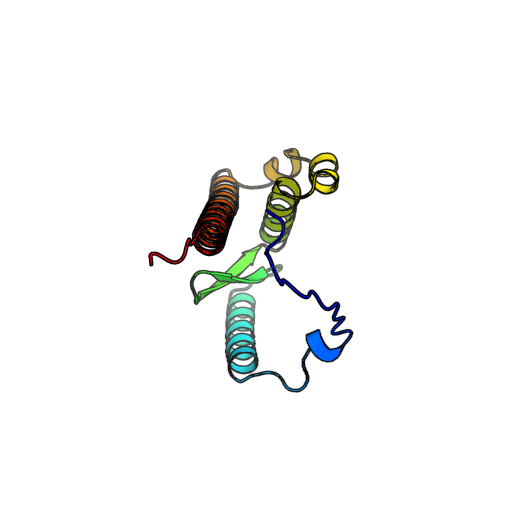 C 1
ATOM 743 O O . VAL A 1 96 ? 4.785 -0.136 14.026 1.00 86.56 96 VAL A O 1
ATOM 746 N N . ARG A 1 97 ? 5.525 0.541 16.031 1.00 84.31 97 ARG A N 1
ATOM 747 C CA . ARG A 1 97 ? 6.800 1.060 15.518 1.00 84.31 97 ARG A CA 1
ATOM 748 C C . ARG A 1 97 ? 7.648 -0.071 14.944 1.00 84.31 97 ARG A C 1
ATOM 750 O O . ARG A 1 97 ? 8.109 0.042 13.818 1.00 84.31 97 ARG A O 1
ATOM 757 N N . ALA A 1 98 ? 7.801 -1.173 15.677 1.00 88.50 98 ALA A N 1
ATOM 758 C CA . ALA A 1 98 ? 8.547 -2.334 15.199 1.00 88.50 98 ALA A CA 1
ATOM 759 C C . ALA A 1 98 ? 7.937 -2.933 13.920 1.00 88.50 98 ALA A C 1
ATOM 761 O O . ALA A 1 98 ? 8.672 -3.336 13.021 1.00 88.50 98 ALA A O 1
ATOM 762 N N . GLU A 1 99 ? 6.607 -2.944 13.804 1.00 88.56 99 GLU A N 1
ATOM 763 C CA . GLU A 1 99 ? 5.919 -3.380 12.588 1.00 88.56 99 GLU A CA 1
ATOM 764 C C . GLU A 1 99 ? 6.226 -2.471 11.389 1.00 88.56 99 GLU A C 1
ATOM 766 O O . GLU A 1 99 ? 6.580 -2.966 10.317 1.00 88.56 99 GLU A O 1
ATOM 771 N N . VAL A 1 100 ? 6.116 -1.150 11.559 1.00 88.38 100 VAL A N 1
ATOM 772 C CA . VAL A 1 100 ? 6.436 -0.178 10.501 1.00 88.38 100 VAL A CA 1
ATOM 773 C C . VAL A 1 100 ? 7.905 -0.282 10.089 1.00 88.38 100 VAL A C 1
ATOM 775 O O . VAL A 1 100 ? 8.222 -0.231 8.903 1.00 88.38 100 VAL A O 1
ATOM 778 N N . ASP A 1 101 ? 8.801 -0.471 11.050 1.00 88.62 101 ASP A N 1
ATOM 779 C CA . ASP A 1 101 ? 10.233 -0.629 10.805 1.00 88.62 101 ASP A CA 1
ATOM 780 C C . ASP A 1 101 ? 10.519 -1.905 10.012 1.00 88.62 101 ASP A C 1
ATOM 782 O O . ASP A 1 101 ? 11.288 -1.869 9.051 1.00 88.62 101 ASP A O 1
ATOM 786 N N . GLY A 1 102 ? 9.840 -3.001 10.359 1.00 90.88 102 GLY A N 1
ATOM 787 C CA . GLY A 1 102 ? 9.887 -4.253 9.612 1.00 90.88 102 GLY A CA 1
ATOM 788 C C 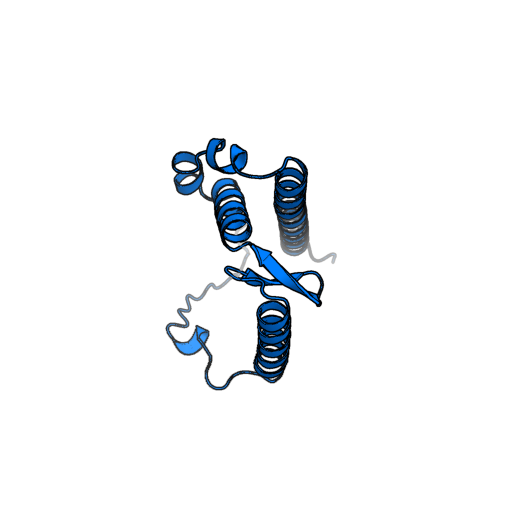. GLY A 1 102 ? 9.390 -4.097 8.175 1.00 90.88 102 GLY A C 1
ATOM 789 O O . GLY A 1 102 ? 10.052 -4.558 7.252 1.00 90.88 102 GLY A O 1
ATOM 790 N N . LEU A 1 103 ? 8.278 -3.383 7.972 1.00 88.81 103 LEU A N 1
ATOM 791 C CA . LEU A 1 103 ? 7.723 -3.100 6.643 1.00 88.81 103 LEU A CA 1
ATOM 792 C C . LEU A 1 103 ? 8.681 -2.300 5.757 1.00 88.81 103 LEU A C 1
ATOM 794 O O . LEU A 1 103 ? 8.844 -2.598 4.574 1.00 88.81 103 LEU A O 1
ATOM 798 N N . VAL A 1 104 ? 9.309 -1.269 6.322 1.00 89.00 104 VAL A N 1
ATOM 799 C CA . VAL A 1 104 ? 10.274 -0.446 5.588 1.00 89.00 104 VAL A CA 1
ATOM 800 C C . VAL A 1 104 ? 11.519 -1.268 5.252 1.00 89.00 104 VAL A C 1
ATOM 802 O O . VAL A 1 104 ? 11.980 -1.219 4.115 1.00 89.00 104 VAL A O 1
ATOM 805 N N . ALA A 1 105 ? 12.028 -2.063 6.197 1.00 91.19 105 ALA A N 1
ATOM 806 C CA . ALA A 1 105 ? 13.195 -2.916 5.983 1.00 91.19 105 ALA A CA 1
ATOM 807 C C . ALA A 1 105 ? 12.951 -3.997 4.918 1.00 91.19 105 ALA A C 1
ATOM 809 O O . ALA A 1 105 ? 13.787 -4.181 4.036 1.00 91.19 105 ALA A O 1
ATOM 810 N N . GLU A 1 106 ? 11.796 -4.669 4.961 1.00 91.31 106 GLU A N 1
ATOM 811 C CA . GLU A 1 106 ? 11.395 -5.648 3.946 1.00 91.31 106 GLU A CA 1
ATOM 812 C C . GLU A 1 106 ? 11.380 -5.008 2.557 1.00 91.31 106 GLU A C 1
ATOM 814 O O . GLU A 1 106 ? 11.960 -5.541 1.610 1.00 91.31 106 GLU A O 1
ATOM 819 N N . ARG A 1 107 ? 10.784 -3.817 2.440 1.00 89.62 107 ARG A N 1
ATOM 820 C CA . ARG A 1 107 ? 10.680 -3.151 1.146 1.00 89.62 107 ARG A CA 1
ATOM 821 C C . ARG A 1 107 ? 12.030 -2.683 0.603 1.00 89.62 107 ARG A C 1
ATOM 823 O O . ARG A 1 107 ? 12.230 -2.724 -0.608 1.00 89.62 107 ARG A O 1
ATOM 830 N N . ILE A 1 108 ? 12.943 -2.252 1.472 1.00 89.62 108 ILE A N 1
ATOM 831 C CA . ILE A 1 108 ? 14.322 -1.920 1.087 1.00 89.62 108 ILE A CA 1
ATOM 832 C C . ILE A 1 108 ? 15.032 -3.171 0.554 1.00 89.62 108 ILE A C 1
ATOM 834 O O . ILE A 1 108 ? 15.575 -3.124 -0.544 1.00 89.62 108 ILE A O 1
ATOM 838 N N . ALA A 1 109 ? 14.938 -4.305 1.254 1.00 91.62 109 ALA A N 1
ATOM 839 C CA . ALA A 1 109 ? 15.571 -5.554 0.826 1.00 91.62 109 ALA A CA 1
ATOM 840 C C . ALA A 1 109 ? 15.048 -6.057 -0.535 1.00 91.62 109 ALA A C 1
ATOM 842 O O . ALA A 1 109 ? 15.817 -6.545 -1.367 1.00 91.62 109 ALA A O 1
ATOM 843 N N . GLU A 1 110 ? 13.745 -5.910 -0.800 1.00 89.62 110 GLU A N 1
ATOM 844 C CA . GLU A 1 110 ? 13.168 -6.216 -2.115 1.00 89.62 110 GLU A CA 1
ATOM 845 C C . GLU A 1 110 ? 13.736 -5.314 -3.221 1.00 89.62 110 GLU A C 1
ATOM 847 O O . GLU A 1 110 ? 14.004 -5.786 -4.327 1.00 89.62 110 GLU A O 1
ATOM 852 N N . ILE A 1 111 ? 13.923 -4.021 -2.934 1.00 88.50 111 ILE A N 1
ATOM 853 C CA . ILE A 1 111 ? 14.505 -3.064 -3.883 1.00 88.50 111 ILE A CA 1
ATOM 854 C C . ILE A 1 111 ? 15.969 -3.404 -4.154 1.00 88.50 111 ILE A C 1
ATOM 856 O O . ILE A 1 111 ? 16.360 -3.441 -5.318 1.00 88.50 111 ILE A O 1
ATOM 860 N N . ASP A 1 112 ? 16.747 -3.710 -3.118 1.00 90.19 112 ASP A N 1
ATOM 861 C CA . ASP A 1 112 ? 18.150 -4.110 -3.254 1.00 90.19 112 ASP A CA 1
ATOM 862 C C . ASP A 1 112 ? 18.271 -5.369 -4.123 1.00 90.19 112 ASP A C 1
ATOM 864 O O . ASP A 1 112 ? 19.041 -5.396 -5.079 1.00 90.19 112 ASP A O 1
ATOM 868 N N . THR A 1 113 ? 17.403 -6.360 -3.899 1.00 92.69 113 THR A N 1
ATOM 869 C CA . THR A 1 113 ? 17.342 -7.576 -4.728 1.00 92.69 113 THR A CA 1
ATOM 870 C C . THR A 1 113 ? 17.032 -7.251 -6.197 1.00 92.69 113 THR A C 1
ATOM 872 O O . THR A 1 113 ? 17.604 -7.841 -7.117 1.00 92.69 113 THR A O 1
ATOM 875 N N . MET A 1 114 ? 16.120 -6.306 -6.454 1.00 88.69 114 MET A N 1
ATOM 876 C CA . MET A 1 114 ? 15.809 -5.858 -7.816 1.00 88.69 114 MET A CA 1
ATOM 877 C C . MET A 1 114 ? 16.974 -5.106 -8.468 1.00 88.69 114 MET A C 1
ATOM 879 O O . MET A 1 114 ? 17.191 -5.260 -9.673 1.00 88.69 114 MET A O 1
ATOM 883 N N . LEU A 1 115 ? 17.716 -4.308 -7.699 1.00 87.69 115 LEU A N 1
ATOM 884 C CA . LEU A 1 115 ? 18.904 -3.602 -8.173 1.00 87.69 115 LEU A CA 1
ATOM 885 C C . LEU A 1 115 ? 20.017 -4.590 -8.531 1.00 87.69 115 LEU A C 1
ATOM 887 O O . LEU A 1 115 ? 20.531 -4.528 -9.645 1.00 87.69 115 LEU A O 1
ATOM 891 N N . GLU A 1 116 ? 20.300 -5.565 -7.667 1.00 89.69 116 GLU A N 1
ATOM 892 C CA . GLU A 1 116 ? 21.259 -6.641 -7.945 1.00 89.69 116 GLU A CA 1
ATOM 893 C C . GLU A 1 116 ? 20.882 -7.425 -9.210 1.00 89.69 116 GLU A C 1
ATOM 895 O O . GLU A 1 116 ? 21.725 -7.696 -10.069 1.00 89.69 116 GLU A O 1
ATOM 900 N N . LEU A 1 117 ? 19.599 -7.767 -9.375 1.00 87.81 117 LEU A N 1
ATOM 901 C CA . LEU A 1 117 ? 19.116 -8.432 -10.585 1.00 87.81 117 LEU A CA 1
ATOM 902 C C . LEU A 1 117 ? 19.339 -7.561 -11.830 1.00 87.81 117 LEU A C 1
ATOM 904 O O . LEU A 1 117 ? 19.773 -8.066 -12.867 1.00 87.81 117 LEU A O 1
ATOM 908 N N . SER A 1 118 ? 19.056 -6.262 -11.734 1.00 84.31 118 SER A N 1
ATOM 909 C CA . SER A 1 118 ? 19.271 -5.308 -12.824 1.00 84.31 118 SER A CA 1
ATOM 910 C C . SER A 1 118 ? 20.750 -5.205 -13.207 1.00 84.31 118 SER A C 1
ATOM 912 O O . SER A 1 118 ? 21.077 -5.203 -14.394 1.00 84.31 118 SER A O 1
ATOM 914 N N . GLU A 1 119 ? 21.651 -5.150 -12.226 1.00 84.12 119 GLU A N 1
ATOM 915 C CA . GLU A 1 119 ? 23.097 -5.128 -12.457 1.00 84.12 119 GLU A CA 1
ATOM 916 C C . GLU A 1 119 ? 23.583 -6.426 -13.108 1.00 84.12 119 GLU A C 1
ATOM 918 O O . GLU A 1 119 ? 24.354 -6.383 -14.067 1.00 84.12 119 GLU A O 1
ATOM 923 N N . ASN A 1 120 ? 23.078 -7.579 -12.663 1.00 83.12 120 ASN A N 1
ATOM 924 C CA . ASN A 1 120 ? 23.399 -8.877 -13.255 1.00 83.12 120 ASN A CA 1
ATOM 925 C C . ASN A 1 120 ? 22.949 -8.982 -14.719 1.00 83.12 120 ASN A C 1
ATOM 927 O O . ASN A 1 120 ? 23.702 -9.478 -15.557 1.00 83.12 120 ASN A O 1
ATOM 931 N N . ILE A 1 121 ? 21.751 -8.486 -15.048 1.00 77.69 121 ILE A N 1
ATOM 932 C CA . ILE A 1 121 ? 21.260 -8.431 -16.434 1.00 77.69 121 ILE A CA 1
ATOM 933 C C . ILE A 1 121 ? 22.135 -7.492 -17.271 1.00 77.69 121 ILE A C 1
ATOM 935 O O . ILE A 1 121 ? 22.523 -7.844 -18.384 1.00 77.69 121 ILE A O 1
ATOM 939 N N . SER A 1 122 ? 22.482 -6.318 -16.739 1.00 72.06 122 SER A N 1
ATOM 940 C CA . SER A 1 122 ? 23.334 -5.354 -17.443 1.00 72.06 122 SER A CA 1
ATOM 941 C C . SER A 1 122 ? 24.759 -5.871 -17.666 1.00 72.06 122 SER A C 1
ATOM 943 O O . SER A 1 122 ? 25.390 -5.509 -18.657 1.00 72.06 122 SER A O 1
ATOM 945 N N . ASN A 1 123 ? 25.271 -6.706 -16.761 1.00 69.81 123 ASN A N 1
ATOM 946 C CA . ASN A 1 123 ? 26.615 -7.280 -16.828 1.00 69.81 123 ASN A CA 1
ATOM 947 C C . ASN A 1 123 ? 26.665 -8.629 -17.562 1.00 69.81 123 ASN A C 1
ATOM 949 O O . ASN A 1 123 ? 27.725 -9.261 -17.603 1.00 69.81 123 ASN A O 1
ATOM 953 N N . TYR A 1 124 ? 25.554 -9.075 -18.162 1.00 60.66 124 TYR A N 1
ATOM 954 C CA . TYR A 1 124 ? 25.508 -10.305 -18.944 1.00 60.66 124 TYR A CA 1
ATOM 955 C C . TYR A 1 124 ? 26.340 -10.147 -20.226 1.00 60.66 124 TYR A C 1
ATOM 957 O O . TYR A 1 124 ? 25.869 -9.672 -21.259 1.00 60.66 124 TYR A O 1
ATOM 965 N N . LYS A 1 125 ? 27.616 -10.540 -20.163 1.00 58.00 125 LYS A N 1
ATOM 966 C CA . LYS A 1 125 ? 28.435 -10.743 -21.359 1.00 58.00 125 LYS A CA 1
ATOM 967 C C . LYS A 1 125 ? 27.935 -11.998 -22.065 1.00 58.00 125 LYS A C 1
ATOM 969 O O . LYS A 1 125 ? 27.861 -13.059 -21.452 1.00 58.00 125 LYS A O 1
ATOM 974 N N . ILE A 1 126 ? 27.608 -11.866 -23.348 1.00 53.97 126 ILE A N 1
ATOM 975 C CA . ILE A 1 126 ? 27.351 -13.006 -24.230 1.00 53.97 126 ILE A CA 1
ATOM 976 C C . ILE A 1 126 ? 28.613 -13.875 -24.192 1.00 53.97 126 ILE A C 1
ATOM 978 O O . ILE A 1 126 ? 29.688 -13.422 -24.581 1.00 53.97 126 ILE A O 1
ATOM 982 N N . VAL A 1 127 ? 28.495 -15.077 -23.633 1.00 54.09 127 VAL A N 1
ATOM 983 C CA . VAL A 1 127 ? 29.536 -16.101 -23.725 1.00 54.09 127 VAL A CA 1
ATOM 984 C C . VAL A 1 127 ? 29.477 -16.619 -25.162 1.00 54.09 127 VAL A C 1
ATOM 986 O O . VAL A 1 127 ? 28.456 -17.188 -25.547 1.00 54.09 127 VAL A O 1
ATOM 989 N N . GLU A 1 128 ? 30.511 -16.323 -25.954 1.00 39.72 128 GLU A N 1
ATOM 990 C CA . GLU A 1 128 ? 30.736 -16.930 -27.279 1.00 39.72 128 GLU A CA 1
ATOM 991 C C . GLU A 1 128 ? 30.970 -18.443 -27.180 1.00 39.72 128 GLU A C 1
ATOM 993 O O . GLU A 1 128 ? 31.645 -18.883 -26.217 1.00 39.72 128 GLU A O 1
#

Foldseek 3Di:
DPPDPDDDDDDDPPPCVVPDDDDPVRVVVVVLQVVVVVVCVVVVDPQWDWDADPNDIDTDHVLLVVLLVLVLCLVPDVVSVVVDDPCSCVVDDPVSVVVSVVVSVVVVVVVVVVVVVVVVVVPDDPDD

Radius of gyration: 20.77 Å; chains: 1; bounding box: 55×34×52 Å

Secondary structure (DSSP, 8-state):
-------------GGGGG-SSPPHHHHHHHHHHHHHHHHHHHTT--SEEEEEETTEEEEEEHHHHHHHHHHHHHHH-HHHHHH--GGGGGGS-HHHHHHHHHHHHHHHHHHHHHHHHHHHHHT-----